Protein AF-A0A7Y7CF13-F1 (afdb_monomer)

Structure (mmCIF, N/CA/C/O backbone):
data_AF-A0A7Y7CF13-F1
#
_entry.id   AF-A0A7Y7CF13-F1
#
loop_
_atom_site.group_PDB
_atom_site.id
_atom_site.type_symbol
_atom_site.label_atom_id
_atom_site.label_alt_id
_atom_site.label_comp_id
_atom_site.label_asym_id
_atom_site.label_entity_id
_atom_site.label_seq_id
_atom_site.pdbx_PDB_ins_code
_atom_site.Cartn_x
_atom_site.Cartn_y
_atom_site.Cartn_z
_atom_site.occupancy
_atom_site.B_iso_or_equiv
_atom_site.auth_seq_id
_atom_site.auth_comp_id
_atom_site.auth_asym_id
_atom_site.auth_atom_id
_atom_site.pdbx_PDB_model_num
ATOM 1 N N . MET A 1 1 ? 5.257 67.331 -25.092 1.00 40.44 1 MET A N 1
ATOM 2 C CA . MET A 1 1 ? 3.828 67.400 -25.469 1.00 40.44 1 MET A CA 1
ATOM 3 C C . MET A 1 1 ? 3.514 66.166 -26.305 1.00 40.44 1 MET A C 1
ATOM 5 O O . MET A 1 1 ? 4.022 66.103 -27.412 1.00 40.44 1 MET A O 1
ATOM 9 N N . GLY A 1 2 ? 2.750 65.220 -25.733 1.00 44.75 2 GLY A N 1
ATOM 10 C CA . GLY A 1 2 ? 2.116 64.051 -26.388 1.00 44.75 2 GLY A CA 1
ATOM 11 C C . GLY A 1 2 ? 3.051 62.867 -26.682 1.00 44.75 2 GLY A C 1
ATOM 12 O O . GLY A 1 2 ? 3.775 62.951 -27.660 1.00 44.75 2 GLY A O 1
ATOM 13 N N . LEU A 1 3 ? 3.269 61.872 -25.806 1.00 41.19 3 LEU A N 1
ATOM 14 C CA . LEU A 1 3 ? 2.410 60.775 -25.283 1.00 41.19 3 LEU A CA 1
ATOM 15 C C . LEU A 1 3 ? 2.160 59.606 -26.269 1.00 41.19 3 LEU A C 1
ATOM 17 O O . LEU A 1 3 ? 1.375 59.760 -27.198 1.00 41.19 3 LEU A O 1
ATOM 21 N N . LEU A 1 4 ? 2.790 58.468 -25.909 1.00 40.84 4 LEU A N 1
ATOM 22 C CA . LEU A 1 4 ? 2.353 57.048 -25.914 1.00 40.84 4 LEU A CA 1
ATOM 23 C C . LEU A 1 4 ? 2.058 56.410 -27.283 1.00 40.84 4 LEU A C 1
ATOM 25 O O . LEU A 1 4 ? 1.078 56.755 -27.931 1.00 40.84 4 LEU A O 1
ATOM 29 N N . GLU A 1 5 ? 2.934 55.584 -27.866 1.00 51.41 5 GLU A N 1
ATOM 30 C CA . GLU A 1 5 ? 3.396 54.220 -27.495 1.00 51.41 5 GLU A CA 1
ATOM 31 C C . GLU A 1 5 ? 2.265 53.168 -27.392 1.00 51.41 5 GLU A C 1
ATOM 33 O O . GLU A 1 5 ? 1.329 53.361 -26.614 1.00 51.41 5 GLU A O 1
ATOM 38 N N . PRO A 1 6 ? 2.310 52.091 -28.212 1.00 46.69 6 PRO A N 1
ATOM 39 C CA . PRO A 1 6 ? 1.237 51.110 -28.335 1.00 46.69 6 PRO A CA 1
ATOM 40 C C . PRO A 1 6 ? 1.210 50.079 -27.199 1.00 46.69 6 PRO A C 1
ATOM 42 O O . PRO A 1 6 ? 2.204 49.810 -26.536 1.00 46.69 6 PRO A O 1
ATOM 45 N N . MET A 1 7 ? 0.012 49.519 -27.029 1.00 47.03 7 MET A N 1
ATOM 46 C CA . MET A 1 7 ? -0.366 48.425 -26.140 1.00 47.03 7 MET A CA 1
ATOM 47 C C . MET A 1 7 ? 0.548 47.199 -26.259 1.00 47.03 7 MET A C 1
ATOM 49 O O . MET A 1 7 ? 0.510 46.520 -27.279 1.00 47.03 7 MET A O 1
ATOM 53 N N . ASP A 1 8 ? 1.195 46.843 -25.156 1.00 45.69 8 ASP A N 1
ATOM 54 C CA . ASP A 1 8 ? 1.415 45.453 -24.765 1.00 45.69 8 ASP A CA 1
ATOM 55 C C . ASP A 1 8 ? 0.826 45.310 -23.360 1.00 45.69 8 ASP A C 1
ATOM 57 O O . ASP A 1 8 ? 1.444 45.633 -22.347 1.00 45.69 8 ASP A O 1
ATOM 61 N N . ALA A 1 9 ? -0.454 44.941 -23.309 1.00 45.88 9 ALA A N 1
ATOM 6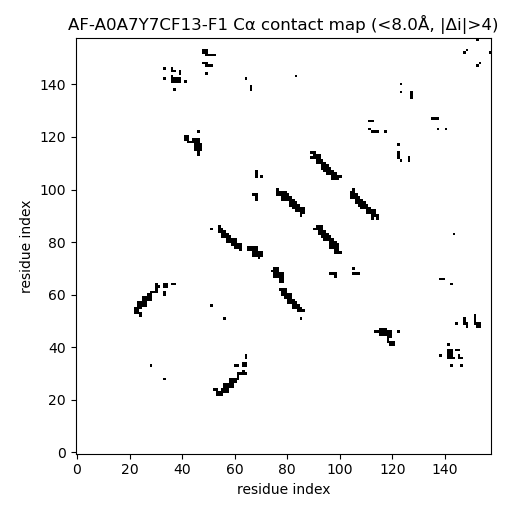2 C CA . ALA A 1 9 ? -1.032 44.417 -22.086 1.00 45.88 9 ALA A CA 1
ATOM 63 C C . ALA A 1 9 ? -0.481 42.999 -21.948 1.00 45.88 9 ALA A C 1
ATOM 65 O O . ALA A 1 9 ? -0.967 42.075 -22.599 1.00 45.88 9 ALA A O 1
ATOM 66 N N . GLU A 1 10 ? 0.574 42.853 -21.152 1.00 43.75 10 GLU A N 1
ATOM 67 C CA . GLU A 1 10 ? 0.983 41.562 -20.621 1.00 43.75 10 GLU A CA 1
ATOM 68 C C . GLU A 1 10 ? -0.196 41.042 -19.786 1.00 43.75 10 GLU A C 1
ATOM 70 O O . GLU A 1 10 ? -0.398 41.430 -18.636 1.00 43.75 10 GLU A O 1
ATOM 75 N N . GLU A 1 11 ? -1.052 40.224 -20.405 1.00 42.59 11 GLU A N 1
ATOM 76 C CA . GLU A 1 11 ? -1.913 39.301 -19.676 1.00 42.59 11 GLU A CA 1
ATOM 77 C C . GLU A 1 11 ? -0.976 38.359 -18.923 1.00 42.59 11 GLU A C 1
ATOM 79 O O . GLU A 1 11 ? -0.505 37.347 -19.441 1.00 42.59 11 GLU A O 1
ATOM 84 N N . GLU A 1 12 ? -0.649 38.764 -17.701 1.00 37.56 12 GLU A N 1
ATOM 85 C CA . GLU A 1 12 ? -0.044 37.931 -16.682 1.00 37.56 12 GLU A CA 1
ATOM 86 C C . GLU A 1 12 ? -1.047 36.800 -16.422 1.00 37.56 12 GLU A C 1
ATOM 88 O O . GLU A 1 12 ? -2.018 36.938 -15.675 1.00 37.56 12 GLU A O 1
ATOM 93 N N . TYR A 1 13 ? -0.885 35.698 -17.160 1.00 45.91 13 TYR A N 1
ATOM 94 C CA . TYR A 1 13 ? -1.558 34.444 -16.865 1.00 45.91 13 TYR A CA 1
ATOM 95 C C . TYR A 1 13 ? -1.242 34.142 -15.403 1.00 45.91 13 TYR A C 1
ATOM 97 O O . TYR A 1 13 ? -0.055 34.029 -15.0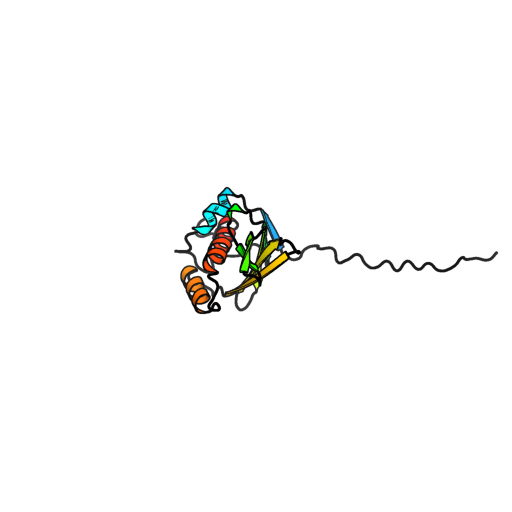84 1.00 45.91 13 TYR A O 1
ATOM 105 N N . PRO A 1 14 ? -2.241 34.046 -14.505 1.00 45.00 14 PRO A N 1
ATOM 106 C CA . PRO A 1 14 ? -1.946 33.687 -13.135 1.00 45.00 14 PRO A CA 1
ATOM 107 C C . PRO A 1 14 ? -1.208 32.354 -13.175 1.00 45.00 14 PRO A C 1
ATOM 109 O O . PRO A 1 14 ? -1.694 31.396 -13.789 1.00 45.00 14 PRO A O 1
ATOM 112 N N . ASP A 1 15 ? -0.014 32.368 -12.578 1.00 45.00 15 ASP A N 1
ATOM 113 C CA . ASP A 1 15 ? 0.822 31.215 -12.283 1.00 45.00 15 ASP A CA 1
ATOM 114 C C . ASP A 1 15 ? -0.067 29.991 -12.070 1.00 45.00 15 ASP A C 1
ATOM 116 O O . ASP A 1 15 ? -1.028 30.030 -11.287 1.00 45.00 15 ASP A O 1
ATOM 120 N N . ALA A 1 16 ? 0.227 28.923 -12.819 1.00 47.97 16 ALA A N 1
ATOM 121 C CA . ALA A 1 16 ? -0.389 27.619 -12.627 1.00 47.97 16 ALA A CA 1
ATOM 122 C C . ALA A 1 16 ? -0.513 27.363 -11.120 1.00 47.97 16 ALA A C 1
ATOM 124 O O . ALA A 1 16 ? 0.459 27.637 -10.414 1.00 47.97 16 ALA A O 1
ATOM 125 N N . PRO A 1 17 ? -1.677 26.898 -10.620 1.00 41.69 17 PRO A N 1
ATOM 126 C CA . PRO A 1 17 ? -1.921 26.814 -9.190 1.00 41.69 17 PRO A CA 1
ATOM 127 C C . PRO A 1 17 ? -0.729 26.136 -8.532 1.00 41.69 17 PRO A C 1
ATOM 129 O O . PRO A 1 17 ? -0.439 24.964 -8.788 1.00 41.69 17 PRO A O 1
ATOM 132 N N . THR A 1 18 ? -0.013 26.926 -7.737 1.00 38.41 18 THR A N 1
ATOM 133 C CA . THR A 1 18 ? 1.058 26.472 -6.875 1.00 38.41 18 THR A CA 1
ATOM 134 C C . THR A 1 18 ? 0.520 25.264 -6.123 1.00 38.41 18 THR A C 1
ATOM 136 O O . THR A 1 18 ? -0.522 25.332 -5.470 1.00 38.41 18 THR A O 1
ATOM 139 N N . THR A 1 19 ? 1.186 24.117 -6.263 1.00 46.31 19 THR A N 1
ATOM 140 C CA . THR A 1 19 ? 0.926 22.913 -5.469 1.00 46.31 19 THR A CA 1
ATOM 141 C C . THR A 1 19 ? 1.312 23.190 -4.017 1.00 46.31 19 THR A C 1
ATOM 143 O O . THR A 1 19 ? 2.310 22.682 -3.517 1.00 46.31 19 THR A O 1
ATOM 146 N N . GLU A 1 20 ? 0.551 24.039 -3.338 1.00 42.81 20 GLU A N 1
ATOM 147 C CA . GLU A 1 20 ? 0.671 24.291 -1.915 1.00 42.81 20 GLU A CA 1
ATOM 148 C C . GLU A 1 20 ? -0.531 23.663 -1.194 1.00 42.81 20 GLU A C 1
ATOM 150 O O . GLU A 1 20 ? -1.681 24.066 -1.346 1.00 42.81 20 GLU A O 1
ATOM 155 N N . ALA A 1 21 ? -0.209 22.654 -0.377 1.00 45.91 21 ALA A N 1
ATOM 156 C CA . ALA A 1 21 ? -0.968 22.181 0.782 1.00 45.91 21 ALA A CA 1
ATOM 157 C C . ALA A 1 21 ? -2.265 21.367 0.563 1.00 45.91 21 ALA A C 1
ATOM 159 O O . ALA A 1 21 ? -3.268 21.582 1.240 1.00 45.91 21 ALA A O 1
ATOM 160 N N . THR A 1 22 ? -2.245 20.318 -0.260 1.00 49.38 22 THR A N 1
ATOM 161 C CA . THR A 1 22 ? -3.358 19.349 -0.355 1.00 49.38 22 THR A CA 1
ATOM 162 C C . THR A 1 22 ? -3.217 18.162 0.604 1.00 49.38 22 THR A C 1
ATOM 164 O O . THR A 1 22 ? -3.268 17.024 0.167 1.00 49.38 22 THR A O 1
ATOM 167 N N . GLY A 1 23 ? -3.036 18.382 1.915 1.00 63.12 23 GLY A N 1
ATOM 168 C CA . GLY A 1 23 ? -3.212 17.331 2.943 1.00 63.12 23 GLY A CA 1
ATOM 169 C C . GLY A 1 23 ? -2.571 15.962 2.640 1.00 63.12 23 GLY A C 1
ATOM 170 O O . GLY A 1 23 ? -3.151 14.932 2.993 1.00 63.12 23 GLY A O 1
ATOM 171 N N . GLN A 1 24 ? -1.425 15.969 1.952 1.00 81.38 24 GLN A N 1
ATOM 172 C CA . GLN A 1 24 ? -0.709 14.800 1.461 1.00 81.38 24 GLN A CA 1
ATOM 173 C C . GLN A 1 24 ? 0.675 14.767 2.100 1.00 81.38 24 GLN A C 1
ATOM 175 O O . GLN A 1 24 ? 1.370 15.782 2.140 1.00 81.38 24 GLN A O 1
ATOM 180 N N . THR A 1 25 ? 1.094 13.601 2.580 1.00 87.94 25 THR A N 1
ATOM 181 C CA . THR A 1 25 ? 2.468 13.376 3.053 1.00 87.94 25 THR A CA 1
ATOM 182 C C . THR A 1 25 ? 3.176 12.421 2.101 1.00 87.94 25 THR A C 1
ATOM 184 O O . THR A 1 25 ? 2.552 11.489 1.607 1.00 87.94 25 THR A O 1
ATOM 187 N N . SER A 1 26 ? 4.457 12.658 1.812 1.00 92.56 26 SER A N 1
ATOM 188 C CA . SER A 1 26 ? 5.265 11.817 0.920 1.00 92.56 26 SER A CA 1
ATOM 189 C C . SER A 1 26 ? 6.399 11.152 1.695 1.00 92.56 26 SER A C 1
ATOM 191 O O . SER A 1 26 ? 7.099 11.829 2.448 1.00 92.56 26 SER A O 1
ATOM 193 N N . HIS A 1 27 ? 6.596 9.847 1.504 1.00 93.88 27 HIS A N 1
ATOM 194 C CA . HIS A 1 27 ? 7.668 9.078 2.136 1.00 93.88 27 HIS A CA 1
ATOM 195 C C . HIS A 1 27 ? 8.381 8.183 1.123 1.00 93.88 27 HIS A C 1
ATOM 197 O O . HIS A 1 27 ? 7.749 7.486 0.336 1.00 93.88 27 HIS A O 1
ATOM 203 N N . THR A 1 28 ? 9.710 8.141 1.185 1.00 94.56 28 THR A N 1
ATOM 204 C CA . THR A 1 28 ? 10.497 7.132 0.467 1.00 94.56 28 THR A CA 1
ATOM 205 C C . THR A 1 28 ? 10.658 5.898 1.338 1.00 94.56 28 THR A C 1
ATOM 207 O O . THR A 1 28 ? 11.200 5.983 2.442 1.00 94.56 28 THR A O 1
ATOM 210 N N . VAL A 1 29 ? 10.200 4.745 0.850 1.00 94.25 29 VAL A N 1
ATOM 211 C CA . VAL A 1 29 ? 10.327 3.484 1.586 1.00 94.25 29 VAL A CA 1
ATOM 212 C C . VAL A 1 29 ? 11.732 2.923 1.379 1.00 94.25 29 VAL A C 1
ATOM 214 O O . VAL A 1 29 ? 12.183 2.737 0.251 1.00 94.25 29 VAL A O 1
ATOM 217 N N . ALA A 1 30 ? 12.445 2.650 2.473 1.00 93.62 30 ALA A N 1
ATOM 218 C CA . ALA A 1 30 ? 13.769 2.039 2.399 1.00 93.62 30 ALA A CA 1
ATOM 219 C C . ALA A 1 30 ? 13.677 0.615 1.802 1.00 93.62 30 ALA A C 1
ATOM 221 O O . ALA A 1 30 ? 12.774 -0.127 2.193 1.00 93.62 30 ALA A O 1
ATOM 222 N N . PRO A 1 31 ? 14.618 0.177 0.940 1.00 92.19 31 PRO A N 1
ATOM 223 C CA . PRO A 1 31 ? 14.564 -1.144 0.298 1.00 92.19 31 PRO A CA 1
ATOM 224 C C . PRO A 1 31 ? 14.410 -2.317 1.275 1.00 92.19 31 PRO A C 1
ATOM 226 O O . PRO A 1 31 ? 13.587 -3.204 1.063 1.00 92.19 31 PRO A O 1
ATOM 229 N N . ALA A 1 32 ? 15.146 -2.283 2.393 1.00 90.19 32 ALA A N 1
ATOM 230 C CA . ALA A 1 32 ? 15.076 -3.320 3.423 1.00 90.19 32 ALA A CA 1
ATOM 231 C C . ALA A 1 32 ? 13.685 -3.416 4.074 1.00 90.19 32 ALA A C 1
ATOM 233 O O . ALA A 1 32 ? 13.214 -4.518 4.342 1.00 90.19 32 ALA A O 1
ATOM 234 N N . LEU A 1 33 ? 13.019 -2.274 4.286 1.00 92.69 33 LEU A N 1
ATOM 235 C CA . LEU A 1 33 ? 11.644 -2.241 4.780 1.00 92.69 33 LEU A CA 1
ATOM 236 C C . LEU A 1 33 ? 10.685 -2.740 3.696 1.00 92.69 33 LEU A C 1
ATOM 238 O O . LEU A 1 33 ? 9.885 -3.628 3.949 1.00 92.69 33 LEU A O 1
ATOM 242 N N . ALA A 1 34 ? 10.802 -2.232 2.467 1.00 93.06 34 ALA A N 1
ATOM 243 C CA . ALA A 1 34 ? 9.921 -2.599 1.361 1.00 93.06 34 ALA A CA 1
ATOM 244 C C . ALA A 1 34 ? 9.865 -4.112 1.097 1.00 93.06 34 ALA A C 1
ATOM 246 O O . ALA A 1 34 ? 8.797 -4.626 0.761 1.00 93.06 34 ALA A O 1
ATOM 247 N N . ALA A 1 35 ? 10.986 -4.817 1.277 1.00 90.19 35 ALA A N 1
ATOM 248 C CA . ALA A 1 35 ? 11.043 -6.269 1.166 1.00 90.19 35 ALA A CA 1
ATOM 249 C C . ALA A 1 35 ? 10.237 -6.973 2.273 1.00 90.19 35 ALA A C 1
ATOM 251 O O . ALA A 1 35 ? 9.504 -7.914 1.977 1.00 90.19 35 ALA A O 1
ATOM 252 N N . SER A 1 36 ? 10.318 -6.506 3.527 1.00 91.94 36 SER A N 1
ATOM 253 C CA . SER A 1 36 ? 9.616 -7.140 4.653 1.00 91.94 36 SER A CA 1
ATOM 254 C C . SER A 1 36 ? 8.110 -6.876 4.659 1.00 91.94 36 SER A C 1
ATOM 256 O O . SER A 1 36 ? 7.353 -7.675 5.203 1.00 91.94 36 SER A O 1
ATOM 258 N N . LEU A 1 37 ? 7.648 -5.784 4.039 1.00 93.56 37 LEU A N 1
ATOM 259 C CA . LEU A 1 37 ? 6.228 -5.413 4.039 1.00 93.56 37 LEU A CA 1
ATOM 260 C C . LEU A 1 37 ? 5.317 -6.416 3.315 1.00 93.56 37 LEU A C 1
ATOM 262 O O . LEU A 1 37 ? 4.121 -6.470 3.610 1.00 93.56 37 LEU A O 1
ATOM 266 N N . ARG A 1 38 ? 5.847 -7.224 2.390 1.00 87.00 38 ARG A N 1
ATOM 267 C CA . ARG A 1 38 ? 5.053 -8.242 1.673 1.00 87.00 38 ARG A CA 1
ATOM 268 C C . ARG A 1 38 ? 4.512 -9.329 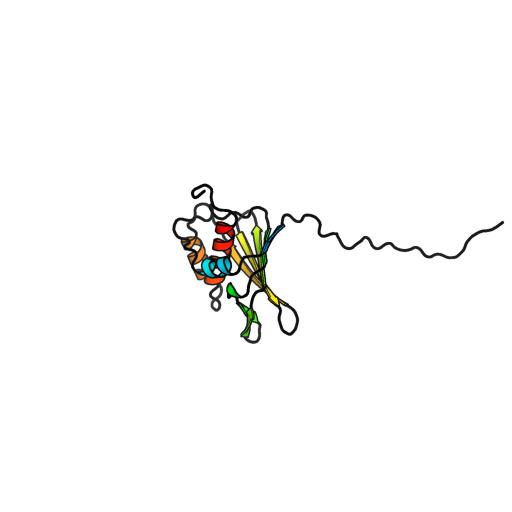2.595 1.00 87.00 38 ARG A C 1
ATOM 270 O O . ARG A 1 38 ? 3.430 -9.853 2.345 1.00 87.00 38 ARG A O 1
ATOM 277 N N . ASP A 1 39 ? 5.256 -9.614 3.656 1.00 87.62 39 ASP A N 1
ATOM 278 C CA . ASP A 1 39 ? 4.962 -10.661 4.628 1.00 87.62 39 ASP A CA 1
ATOM 279 C C . ASP A 1 39 ? 4.360 -10.083 5.915 1.00 87.62 39 ASP A C 1
ATOM 281 O O . ASP A 1 39 ? 4.358 -10.741 6.954 1.00 87.62 39 ASP A O 1
ATOM 285 N N . THR A 1 40 ? 3.849 -8.844 5.863 1.00 90.31 40 THR A N 1
ATOM 286 C CA . THR A 1 40 ? 3.215 -8.204 7.020 1.00 90.31 40 THR A CA 1
ATOM 287 C C . THR A 1 40 ? 2.076 -9.076 7.536 1.00 90.31 40 THR A C 1
ATOM 289 O O . THR A 1 40 ? 1.072 -9.297 6.851 1.00 90.31 40 THR A O 1
ATOM 292 N N . GLU A 1 41 ? 2.208 -9.533 8.778 1.00 89.62 41 GLU A N 1
ATOM 293 C CA . GLU A 1 41 ? 1.148 -10.246 9.469 1.00 89.62 41 GLU A CA 1
ATOM 294 C C . GLU A 1 41 ? 0.043 -9.263 9.863 1.00 89.62 41 GLU A C 1
ATOM 296 O O . GLU A 1 41 ? 0.236 -8.368 10.680 1.00 89.62 41 GLU A O 1
ATOM 301 N N . LEU A 1 42 ? -1.135 -9.426 9.261 1.00 88.38 42 LEU A N 1
ATOM 302 C CA . LEU A 1 42 ? -2.300 -8.580 9.543 1.00 88.38 42 LEU A CA 1
ATOM 303 C C . LEU A 1 42 ? -3.159 -9.122 10.696 1.00 88.38 42 LEU A C 1
ATOM 305 O O . LEU A 1 42 ? -4.143 -8.489 11.085 1.00 88.38 42 LEU A O 1
ATOM 309 N N . HIS A 1 43 ? -2.829 -10.303 11.224 1.00 88.75 43 HIS A N 1
ATOM 310 C CA . HIS A 1 43 ? -3.589 -10.919 12.304 1.00 88.75 43 HIS A CA 1
ATOM 311 C C . HIS A 1 43 ? -3.471 -10.093 13.591 1.00 88.75 43 HIS A C 1
ATOM 313 O O . HIS A 1 43 ? -2.398 -9.620 13.948 1.00 88.75 43 HIS A O 1
ATOM 319 N N . GLY A 1 44 ? -4.593 -9.914 14.288 1.00 88.50 44 GLY A N 1
ATOM 320 C CA . GLY A 1 44 ? -4.657 -9.095 15.502 1.00 88.50 44 GLY A CA 1
ATOM 321 C C . GLY A 1 44 ? -4.854 -7.596 15.256 1.00 88.50 44 GLY A C 1
ATOM 322 O O . GLY A 1 44 ? -5.198 -6.894 16.203 1.00 88.50 44 GLY A O 1
ATOM 323 N N . TYR A 1 45 ? -4.733 -7.119 14.013 1.00 92.75 45 TYR A N 1
ATOM 324 C CA . TYR A 1 45 ? -5.077 -5.747 13.643 1.00 92.75 45 TYR A CA 1
ATOM 325 C C . TYR A 1 45 ? -6.523 -5.629 13.157 1.00 92.75 45 TYR A C 1
ATOM 327 O O . TYR A 1 45 ? -7.088 -6.506 12.492 1.00 92.75 45 TYR A O 1
ATOM 335 N N . THR A 1 46 ? -7.112 -4.477 13.433 1.00 94.69 46 THR A N 1
ATOM 336 C CA . THR A 1 46 ? -8.422 -4.055 12.953 1.00 94.69 46 THR A CA 1
ATOM 337 C C . THR A 1 46 ? -8.284 -2.935 11.929 1.00 94.69 46 THR A C 1
ATOM 339 O O . THR A 1 46 ? -7.274 -2.237 11.851 1.00 94.69 46 THR A O 1
ATOM 342 N N . CYS A 1 47 ? -9.338 -2.699 11.150 1.00 93.31 47 CYS A N 1
ATOM 343 C CA . CYS A 1 47 ? -9.432 -1.523 10.296 1.00 93.31 47 CYS A CA 1
ATOM 344 C C . CYS A 1 47 ? -9.269 -0.215 11.087 1.00 93.31 47 CYS A C 1
ATOM 346 O O . CYS A 1 47 ? -8.959 0.808 10.480 1.00 93.31 47 CYS A O 1
ATOM 348 N N . ASP A 1 48 ? -9.475 -0.211 12.409 1.00 91.69 48 ASP A N 1
ATOM 349 C CA . ASP A 1 48 ? -9.274 0.970 13.248 1.00 91.69 48 ASP A CA 1
ATOM 350 C C . ASP A 1 48 ? -7.799 1.281 13.535 1.00 91.69 48 ASP A C 1
ATOM 352 O O . ASP A 1 48 ? -7.457 2.449 13.710 1.00 91.69 48 ASP A O 1
ATOM 356 N N . ASP A 1 49 ? -6.932 0.270 13.474 1.00 91.38 49 ASP A N 1
ATOM 357 C CA . ASP A 1 49 ? -5.498 0.390 13.760 1.00 91.38 49 ASP A CA 1
ATOM 358 C C . ASP A 1 49 ? -4.705 1.003 12.605 1.00 91.38 49 ASP A C 1
ATOM 360 O O . ASP A 1 49 ? -3.662 1.617 12.809 1.00 91.38 49 ASP A O 1
ATOM 364 N N . VAL A 1 50 ? -5.213 0.882 11.379 1.00 90.69 50 VAL A N 1
ATOM 365 C CA . VAL A 1 50 ? -4.625 1.528 10.206 1.00 90.69 50 VAL A CA 1
ATOM 366 C C . VAL A 1 50 ? -5.247 2.901 10.032 1.00 90.69 50 VAL A C 1
ATOM 368 O O . VAL A 1 50 ? -6.441 3.008 9.764 1.00 90.69 50 VAL A O 1
ATOM 371 N N . ARG A 1 51 ? -4.473 3.972 10.197 1.00 86.19 51 ARG A N 1
ATOM 372 C CA . ARG A 1 51 ? -4.913 5.360 9.993 1.00 86.19 51 ARG A CA 1
ATOM 373 C C . ARG A 1 51 ? -3.848 6.102 9.212 1.00 86.19 51 ARG A C 1
ATOM 375 O O . ARG A 1 51 ? -2.673 5.991 9.530 1.00 86.19 51 ARG A O 1
ATOM 382 N N . LEU A 1 52 ? -4.259 6.861 8.204 1.00 88.06 52 LEU A N 1
ATOM 383 C CA . LEU A 1 52 ? -3.325 7.754 7.535 1.00 88.06 52 LEU A CA 1
ATOM 384 C C . LEU A 1 52 ? -3.062 8.979 8.430 1.00 88.06 52 LEU A C 1
ATOM 386 O O . LEU A 1 52 ? -3.986 9.445 9.103 1.00 88.06 52 LEU A O 1
ATOM 390 N N . PRO A 1 53 ? -1.830 9.522 8.445 1.00 78.00 53 PRO A N 1
ATOM 391 C CA . PRO A 1 53 ? -1.508 10.718 9.231 1.00 78.00 53 PRO A CA 1
ATOM 392 C C . PRO A 1 53 ? -2.273 11.959 8.741 1.00 78.00 53 PRO A C 1
ATOM 394 O O . PRO A 1 53 ? -2.566 12.870 9.513 1.00 78.00 53 PRO A O 1
ATOM 397 N N . VAL A 1 54 ? -2.614 11.975 7.453 1.00 85.62 54 VAL A N 1
ATOM 398 C CA . VAL A 1 54 ? -3.433 12.973 6.754 1.00 85.62 54 VAL A CA 1
ATOM 399 C C . VAL A 1 54 ? -4.328 12.250 5.735 1.00 85.62 54 VAL A C 1
ATOM 401 O O . VAL A 1 54 ? -4.315 11.026 5.671 1.00 85.62 54 VAL A O 1
ATOM 404 N N . ARG A 1 55 ? -5.112 12.959 4.913 1.00 86.44 55 ARG A N 1
ATOM 405 C CA . ARG A 1 55 ? -6.056 12.313 3.975 1.00 86.44 55 ARG A CA 1
ATOM 406 C C . ARG A 1 55 ? -5.386 11.509 2.858 1.00 86.44 55 ARG A C 1
ATOM 408 O O . ARG A 1 55 ? -6.010 10.585 2.341 1.00 86.44 55 ARG A O 1
ATOM 415 N N . ALA A 1 56 ? -4.158 11.857 2.481 1.00 92.00 56 ALA A N 1
ATOM 416 C CA . ALA A 1 56 ? -3.420 11.165 1.434 1.00 92.00 56 ALA A CA 1
ATOM 417 C C . ALA A 1 56 ? -1.971 10.868 1.846 1.00 92.00 56 ALA A C 1
ATOM 419 O O . ALA A 1 56 ? -1.264 11.720 2.379 1.00 92.00 56 ALA A O 1
ATOM 420 N N . LEU A 1 57 ? -1.505 9.662 1.558 1.00 94.31 57 LEU A N 1
ATOM 421 C CA . LEU A 1 57 ? -0.135 9.229 1.789 1.00 94.31 57 LEU A CA 1
ATOM 422 C C . LEU A 1 57 ? 0.464 8.770 0.466 1.00 94.31 57 LEU A C 1
ATOM 424 O O . LEU A 1 57 ? -0.010 7.815 -0.139 1.00 94.31 57 LEU A O 1
ATOM 428 N N . HIS A 1 58 ? 1.514 9.448 0.032 1.00 95.50 58 HIS A N 1
ATOM 429 C CA . HIS A 1 58 ? 2.319 9.057 -1.109 1.00 95.50 58 HIS A CA 1
ATOM 430 C C . HIS A 1 58 ? 3.559 8.296 -0.644 1.00 95.50 58 HIS A C 1
ATOM 432 O O . HIS A 1 58 ? 4.268 8.733 0.264 1.00 95.50 58 HIS A O 1
ATOM 438 N N . LEU A 1 59 ? 3.825 7.166 -1.284 1.00 95.94 59 LEU A N 1
ATOM 439 C CA . LEU A 1 59 ? 4.973 6.316 -1.034 1.00 95.94 59 LEU A CA 1
ATOM 440 C C . LEU A 1 59 ? 5.775 6.179 -2.325 1.00 95.94 59 LEU A C 1
ATOM 442 O O . LEU A 1 59 ? 5.256 5.677 -3.319 1.00 95.94 59 LEU A O 1
ATOM 446 N N . VAL A 1 60 ? 7.049 6.567 -2.286 1.00 96.06 60 VAL A N 1
ATOM 447 C CA . VAL A 1 60 ? 8.005 6.196 -3.334 1.00 96.06 60 VAL A CA 1
ATOM 448 C C . VAL A 1 60 ? 8.409 4.748 -3.082 1.00 96.06 60 VAL A C 1
ATOM 450 O O . VAL A 1 60 ? 8.970 4.419 -2.028 1.00 96.06 60 VAL A O 1
ATOM 453 N N . VAL A 1 61 ? 8.077 3.891 -4.042 1.00 94.69 61 VAL A N 1
ATOM 454 C CA . VAL A 1 61 ? 8.186 2.437 -3.976 1.00 94.69 61 VAL A CA 1
ATOM 455 C C . VAL A 1 61 ? 9.520 2.007 -4.597 1.00 94.69 61 VAL A C 1
ATOM 457 O O . VAL A 1 61 ? 9.734 2.212 -5.792 1.00 94.69 61 VAL A O 1
ATOM 460 N N . PRO A 1 62 ? 10.447 1.411 -3.826 1.00 93.62 62 PRO A N 1
ATOM 461 C CA . PRO A 1 62 ? 11.660 0.843 -4.401 1.00 93.62 62 PRO A CA 1
ATOM 462 C C . PRO A 1 62 ? 11.334 -0.448 -5.174 1.00 93.62 62 PRO A C 1
ATOM 464 O O . PRO A 1 62 ? 10.375 -1.143 -4.830 1.00 93.62 62 PRO A O 1
ATOM 467 N N . PRO A 1 63 ? 12.159 -0.844 -6.159 1.00 89.56 63 PRO A N 1
ATOM 468 C CA . PRO A 1 63 ? 11.935 -2.063 -6.946 1.00 89.56 63 PRO A CA 1
ATOM 469 C C . PRO A 1 63 ? 11.870 -3.333 -6.081 1.00 89.56 63 PRO A C 1
ATOM 471 O O . PRO A 1 63 ? 11.139 -4.269 -6.401 1.00 89.56 63 PRO A O 1
ATOM 474 N N . ASP A 1 64 ? 12.558 -3.347 -4.936 1.00 90.56 64 ASP A N 1
ATOM 475 C CA . ASP A 1 64 ? 12.521 -4.416 -3.930 1.00 90.56 64 ASP A CA 1
ATOM 476 C C . ASP A 1 64 ? 11.123 -4.656 -3.335 1.00 90.56 64 ASP A C 1
ATOM 478 O O . ASP A 1 64 ? 10.861 -5.718 -2.769 1.00 90.56 64 ASP A O 1
ATOM 482 N N . ALA A 1 65 ? 10.186 -3.719 -3.498 1.00 90.06 65 ALA A N 1
ATOM 483 C CA . ALA A 1 65 ? 8.784 -3.925 -3.154 1.00 90.06 65 ALA A CA 1
ATOM 484 C C . ALA A 1 65 ? 8.097 -4.950 -4.069 1.00 90.06 65 ALA A C 1
ATOM 486 O O . ALA A 1 65 ? 7.131 -5.572 -3.635 1.00 90.06 65 ALA A O 1
ATOM 487 N N . GLY A 1 66 ? 8.599 -5.158 -5.299 1.00 88.81 66 GLY A N 1
ATOM 488 C CA . GLY A 1 66 ? 8.081 -6.119 -6.289 1.00 88.81 66 GLY A CA 1
ATOM 489 C C . GLY A 1 66 ? 6.592 -5.980 -6.560 1.00 88.81 66 GLY A C 1
ATOM 490 O O . GLY A 1 66 ? 5.904 -6.974 -6.783 1.00 88.81 66 GLY A O 1
ATOM 491 N N . LEU A 1 67 ? 6.104 -4.745 -6.486 1.00 90.81 67 LEU A N 1
ATOM 492 C CA . LEU A 1 67 ? 4.772 -4.379 -6.920 1.00 90.81 67 LEU A CA 1
ATOM 493 C C . LEU A 1 67 ? 4.822 -4.181 -8.435 1.00 90.81 67 LEU A C 1
ATOM 495 O O . LEU A 1 67 ? 5.661 -3.439 -8.945 1.00 90.81 67 LEU A O 1
ATOM 499 N N . GLU A 1 68 ? 3.942 -4.871 -9.148 1.00 90.19 68 GLU A N 1
ATOM 500 C CA . GLU A 1 68 ? 3.898 -4.874 -10.608 1.00 90.19 68 GLU A CA 1
ATOM 501 C C . GLU A 1 68 ? 2.512 -4.456 -11.093 1.00 90.19 68 GLU A C 1
ATOM 503 O O . GLU A 1 68 ? 1.498 -4.831 -10.496 1.00 90.19 68 GLU A O 1
ATOM 508 N N . LEU A 1 69 ? 2.475 -3.728 -12.206 1.00 85.81 69 LEU A N 1
ATOM 509 C CA . LEU A 1 69 ? 1.251 -3.375 -12.914 1.00 85.81 69 LEU A CA 1
ATOM 510 C C . LEU A 1 69 ? 1.225 -4.050 -14.281 1.00 85.81 69 LEU A C 1
ATOM 512 O O . LEU A 1 69 ? 2.181 -3.875 -15.040 1.00 85.81 69 LEU A O 1
ATOM 516 N N . PRO A 1 70 ? 0.160 -4.791 -14.623 1.00 82.06 70 PRO A N 1
ATOM 517 C CA . PRO A 1 70 ? -0.050 -5.221 -15.995 1.00 82.06 70 PRO A CA 1
ATOM 518 C C . PRO A 1 70 ? -0.479 -4.025 -16.861 1.00 82.06 70 PRO A C 1
ATOM 520 O O . PRO A 1 70 ? -1.269 -3.188 -16.419 1.00 82.06 70 PRO A O 1
ATOM 523 N N . ASP A 1 71 ? 0.012 -3.949 -18.092 1.00 79.31 71 ASP A N 1
ATOM 524 C CA . ASP A 1 71 ? -0.590 -3.124 -19.143 1.00 79.31 71 ASP A CA 1
ATOM 525 C C . ASP A 1 71 ? -1.593 -3.922 -19.994 1.00 79.31 71 ASP A C 1
ATOM 527 O O . ASP A 1 71 ? -1.849 -5.105 -19.739 1.00 79.31 71 ASP A O 1
ATOM 531 N N . ASP A 1 72 ? -2.190 -3.255 -20.985 1.00 77.56 72 ASP A N 1
ATOM 532 C CA . ASP A 1 72 ? -3.196 -3.842 -21.878 1.00 77.56 72 ASP A CA 1
ATOM 533 C C . ASP A 1 72 ? -2.628 -4.973 -22.759 1.00 77.56 72 ASP A C 1
ATOM 535 O O . ASP A 1 72 ? -3.371 -5.870 -23.165 1.00 77.56 72 ASP A O 1
ATOM 539 N N . ASP A 1 73 ? -1.311 -4.982 -22.991 1.00 81.25 73 ASP A N 1
ATOM 540 C CA . ASP A 1 73 ? -0.586 -6.026 -23.724 1.00 81.25 73 ASP A CA 1
ATOM 541 C C . ASP A 1 73 ? -0.113 -7.177 -22.810 1.00 81.25 73 ASP A C 1
ATOM 543 O O . ASP A 1 73 ? 0.454 -8.173 -23.273 1.00 81.25 73 ASP A O 1
ATOM 547 N N . GLY A 1 74 ? -0.366 -7.080 -21.501 1.00 78.00 74 GLY A N 1
ATOM 548 C CA . GLY A 1 74 ? 0.026 -8.066 -20.496 1.00 78.00 74 GLY A CA 1
ATOM 549 C C . GLY A 1 74 ? 1.495 -7.989 -20.066 1.00 78.00 74 GLY A C 1
ATOM 550 O O . GLY A 1 74 ? 1.955 -8.867 -19.325 1.00 78.00 74 GLY A O 1
ATOM 551 N N . VAL A 1 75 ? 2.233 -6.958 -20.488 1.00 84.88 75 VAL A N 1
ATOM 552 C CA . VAL A 1 75 ? 3.571 -6.643 -19.977 1.00 84.88 75 VAL A CA 1
ATOM 553 C C . VAL A 1 75 ? 3.436 -6.115 -18.554 1.00 84.88 75 VAL A C 1
ATOM 555 O O . VAL A 1 75 ? 2.490 -5.411 -18.204 1.00 84.88 75 VAL A O 1
ATOM 558 N N . ARG A 1 76 ? 4.388 -6.489 -17.699 1.00 87.38 76 ARG A N 1
ATOM 559 C CA . ARG A 1 76 ? 4.409 -6.067 -16.301 1.00 87.38 76 ARG A CA 1
ATOM 560 C C . ARG A 1 76 ? 5.461 -5.002 -16.073 1.00 87.38 76 ARG A C 1
ATOM 562 O O . ARG A 1 76 ? 6.636 -5.218 -16.359 1.00 87.38 76 ARG A O 1
ATOM 569 N N . TRP A 1 77 ? 5.029 -3.891 -15.500 1.00 90.19 77 TRP A N 1
ATOM 570 C CA . TRP A 1 77 ? 5.872 -2.752 -15.172 1.00 90.19 77 TRP A CA 1
ATOM 571 C C . TRP A 1 77 ? 6.047 -2.648 -13.660 1.00 90.19 77 TRP A C 1
ATOM 573 O O . TRP A 1 77 ? 5.081 -2.782 -12.908 1.00 90.19 77 TRP A O 1
ATOM 583 N N . THR A 1 78 ? 7.279 -2.425 -13.204 1.00 92.62 78 THR A N 1
ATOM 584 C CA . THR A 1 78 ? 7.573 -2.250 -11.777 1.00 92.62 78 THR A CA 1
ATOM 585 C C . THR A 1 78 ? 7.038 -0.908 -11.295 1.00 92.62 78 THR A C 1
ATOM 587 O O . THR A 1 78 ? 7.393 0.134 -11.844 1.00 92.62 78 THR A O 1
ATOM 590 N N . ALA A 1 79 ? 6.203 -0.940 -10.258 1.00 93.81 79 ALA A N 1
ATOM 591 C CA . ALA A 1 79 ? 5.659 0.261 -9.647 1.00 93.81 79 ALA A CA 1
ATOM 592 C C . ALA A 1 79 ? 6.764 1.099 -8.997 1.00 93.81 79 ALA A C 1
ATOM 594 O O . ALA A 1 79 ? 7.622 0.562 -8.293 1.00 93.81 79 ALA A O 1
ATOM 595 N N . THR A 1 80 ? 6.705 2.410 -9.199 1.00 95.38 80 THR A N 1
ATOM 596 C CA . THR A 1 80 ? 7.614 3.383 -8.574 1.00 95.38 80 THR A CA 1
ATOM 597 C C . THR A 1 80 ? 6.915 4.245 -7.541 1.00 95.38 80 THR A C 1
ATOM 599 O O . THR A 1 80 ? 7.570 4.773 -6.645 1.00 95.38 80 THR A O 1
ATOM 602 N N . ASP A 1 81 ? 5.592 4.359 -7.626 1.00 95.56 81 ASP A N 1
ATOM 603 C CA . ASP A 1 81 ? 4.810 5.242 -6.775 1.00 95.56 81 ASP A CA 1
ATOM 604 C C . ASP A 1 81 ? 3.518 4.542 -6.339 1.00 95.56 81 ASP A C 1
ATOM 606 O O . ASP A 1 81 ? 2.864 3.832 -7.110 1.00 95.56 81 ASP A O 1
ATOM 610 N N . LEU A 1 82 ? 3.155 4.742 -5.074 1.00 96.19 82 LEU A N 1
ATOM 611 C CA . LEU A 1 82 ? 1.885 4.320 -4.502 1.00 96.19 82 LEU A CA 1
ATOM 612 C C . LEU A 1 82 ? 1.260 5.494 -3.755 1.00 96.19 82 LEU A C 1
ATOM 614 O O . LEU A 1 82 ? 1.790 5.963 -2.750 1.00 96.19 82 LEU A O 1
ATOM 618 N N . LEU A 1 83 ? 0.090 5.927 -4.205 1.00 95.69 83 LEU A N 1
ATOM 619 C CA . LEU A 1 83 ? -0.733 6.904 -3.512 1.00 95.69 83 LEU A CA 1
ATOM 620 C C . LEU A 1 83 ? -1.890 6.200 -2.799 1.00 95.69 83 LEU A C 1
ATOM 622 O O . LEU A 1 83 ? -2.694 5.515 -3.427 1.00 95.69 83 LEU A O 1
ATOM 626 N N . ILE A 1 84 ? -1.990 6.403 -1.489 1.00 95.69 84 ILE A N 1
ATOM 627 C CA . ILE A 1 84 ? -3.073 5.923 -0.632 1.00 95.69 84 ILE A CA 1
ATOM 628 C C . ILE A 1 84 ? -3.943 7.118 -0.264 1.00 95.69 84 ILE A C 1
ATOM 630 O O . ILE A 1 84 ? -3.471 8.047 0.385 1.00 95.69 84 ILE A O 1
ATOM 634 N N . VAL A 1 85 ? -5.213 7.094 -0.650 1.00 94.88 85 VAL A N 1
ATOM 635 C CA . VAL A 1 85 ? -6.183 8.139 -0.304 1.00 94.88 85 VAL A CA 1
ATOM 636 C C . VAL A 1 85 ? -7.264 7.545 0.580 1.00 94.88 85 VAL A C 1
ATOM 638 O O . VAL A 1 85 ? -7.844 6.510 0.246 1.00 94.88 85 VAL A O 1
ATOM 641 N N . GLU A 1 86 ? -7.545 8.211 1.695 1.00 92.88 86 GLU A N 1
ATOM 642 C CA . GLU A 1 86 ? -8.659 7.878 2.573 1.00 92.88 86 GLU A CA 1
ATOM 643 C C . GLU A 1 86 ? -9.866 8.779 2.282 1.00 92.88 86 GLU A C 1
ATOM 645 O O . GLU A 1 86 ? -9.814 10.002 2.427 1.00 92.88 86 GLU A O 1
ATOM 650 N N . GLU A 1 87 ? -10.977 8.150 1.905 1.00 91.06 87 GLU A N 1
ATOM 651 C CA . GLU A 1 87 ? -12.288 8.782 1.781 1.00 91.06 87 GLU A CA 1
ATOM 652 C C . GLU A 1 87 ? -13.120 8.503 3.045 1.00 91.06 87 GLU A C 1
ATOM 654 O O . GLU A 1 87 ? -13.063 7.410 3.621 1.00 91.06 87 GLU A O 1
ATOM 659 N N . SER A 1 88 ? -13.881 9.503 3.500 1.00 84.44 88 SER A N 1
ATOM 660 C CA . SER A 1 88 ? -14.739 9.413 4.690 1.00 84.44 88 SER A CA 1
ATOM 661 C C . SER A 1 88 ? -16.200 9.151 4.298 1.00 84.44 88 SER A C 1
ATOM 663 O O . SER A 1 88 ? -16.696 9.774 3.368 1.00 84.44 88 SER A O 1
ATOM 665 N N . ASP A 1 89 ? -16.876 8.276 5.053 1.00 82.88 89 ASP A N 1
ATOM 666 C CA . ASP A 1 89 ? -18.302 7.900 4.946 1.00 82.88 89 ASP A CA 1
ATOM 667 C C . ASP A 1 89 ? -18.806 7.337 3.589 1.00 82.88 89 ASP A C 1
ATOM 669 O O . ASP A 1 89 ? -19.357 8.073 2.770 1.00 82.88 89 ASP A O 1
ATOM 673 N N . PRO A 1 90 ? -18.757 5.999 3.376 1.00 85.44 90 PRO A N 1
ATOM 674 C CA . PRO A 1 90 ? -18.104 4.991 4.213 1.00 85.44 90 PRO A CA 1
ATOM 675 C C . PRO A 1 90 ? -16.582 5.121 4.140 1.00 85.44 90 PRO A C 1
ATOM 677 O O . PRO A 1 90 ? -16.035 5.576 3.140 1.00 85.44 90 PRO A O 1
ATOM 680 N N . ARG A 1 91 ? -15.880 4.676 5.188 1.00 91.44 91 ARG A N 1
ATOM 681 C CA . ARG A 1 91 ? -14.417 4.712 5.188 1.00 91.44 91 ARG A CA 1
ATOM 682 C C . ARG A 1 91 ? -13.847 3.760 4.140 1.00 91.44 91 ARG A C 1
ATOM 684 O O . ARG A 1 91 ? -14.019 2.539 4.228 1.00 91.44 91 ARG A O 1
ATOM 691 N N . VAL A 1 92 ? -13.160 4.332 3.162 1.00 92.81 92 VAL A N 1
ATOM 692 C CA . VAL A 1 92 ? -12.632 3.627 1.996 1.00 92.81 92 VAL A CA 1
ATOM 693 C C . VAL A 1 92 ? -11.203 4.077 1.751 1.00 92.81 92 VAL A C 1
ATOM 695 O O . VAL A 1 92 ? -10.894 5.263 1.830 1.00 92.81 92 VAL A O 1
ATOM 698 N N . TRP A 1 93 ? -10.337 3.122 1.430 1.00 94.75 93 TRP A N 1
ATOM 699 C CA . TRP A 1 93 ? -9.023 3.416 0.881 1.00 94.75 93 TRP A CA 1
ATOM 700 C C . TRP A 1 93 ? -9.008 3.200 -0.618 1.00 94.75 93 TRP A C 1
ATOM 702 O O . TRP A 1 93 ? -9.533 2.202 -1.126 1.00 94.75 93 TRP A O 1
ATOM 712 N N . ARG A 1 94 ? -8.351 4.126 -1.311 1.00 94.31 94 ARG A N 1
ATOM 713 C CA . ARG A 1 94 ? -8.018 4.024 -2.727 1.00 94.31 94 ARG A CA 1
ATOM 714 C C . ARG A 1 94 ? -6.515 4.001 -2.866 1.00 94.31 94 ARG A C 1
ATOM 716 O O . ARG A 1 94 ? -5.840 4.904 -2.384 1.00 94.31 94 ARG A O 1
ATOM 723 N N . LEU A 1 95 ? -6.019 2.960 -3.513 1.00 94.62 95 LEU A N 1
ATOM 724 C CA . LEU A 1 95 ? -4.621 2.829 -3.876 1.00 94.62 95 LEU A CA 1
ATOM 725 C C . LEU A 1 95 ? -4.504 3.157 -5.355 1.00 94.62 95 LEU A C 1
ATOM 727 O O . LEU A 1 95 ? -5.129 2.479 -6.166 1.00 94.62 95 LEU A O 1
ATOM 731 N N . CYS A 1 96 ? -3.733 4.183 -5.689 1.00 93.94 96 CYS A N 1
ATOM 732 C CA . CYS A 1 96 ? -3.288 4.453 -7.046 1.00 93.94 96 CYS A CA 1
ATOM 733 C C . CYS A 1 96 ? -1.827 4.031 -7.139 1.00 93.94 96 CYS A C 1
ATOM 735 O O . CYS A 1 96 ? -0.972 4.607 -6.469 1.00 93.94 96 CYS A O 1
ATOM 737 N N . LEU A 1 97 ? -1.568 2.986 -7.911 1.00 93.62 97 LEU A N 1
ATOM 738 C CA . LEU A 1 97 ? -0.235 2.453 -8.130 1.00 93.62 97 LEU A CA 1
ATOM 739 C C . LEU A 1 97 ? 0.221 2.906 -9.520 1.00 93.62 97 LEU A C 1
ATOM 741 O O . LEU A 1 97 ? -0.539 2.758 -10.477 1.00 93.62 97 LEU A O 1
ATOM 745 N N . GLU A 1 98 ? 1.422 3.467 -9.626 1.00 93.75 98 GLU A N 1
ATOM 746 C CA . GLU A 1 98 ? 1.970 3.976 -10.887 1.00 93.75 98 GLU A CA 1
ATOM 747 C C . GLU A 1 98 ? 3.301 3.308 -11.227 1.00 93.75 98 GLU A C 1
ATOM 749 O O . GLU A 1 98 ? 4.129 3.050 -10.348 1.00 93.75 98 GLU A O 1
ATOM 754 N N . ALA A 1 99 ? 3.520 3.066 -12.519 1.00 92.62 99 ALA A N 1
ATOM 755 C CA . ALA A 1 99 ? 4.804 2.642 -13.063 1.00 92.62 99 ALA A CA 1
ATOM 756 C C . ALA A 1 99 ? 5.171 3.446 -14.318 1.00 92.62 99 ALA A C 1
ATOM 758 O O . ALA A 1 99 ? 4.294 3.731 -15.145 1.00 92.62 99 ALA A O 1
ATOM 759 N N . PRO A 1 100 ? 6.463 3.763 -14.517 1.00 90.81 100 PRO A N 1
ATOM 760 C CA . PRO A 1 100 ? 6.957 4.223 -15.802 1.00 90.81 100 PRO A CA 1
ATOM 761 C C . PRO A 1 100 ? 6.882 3.080 -16.817 1.00 90.81 100 PRO A C 1
ATOM 763 O O . PRO A 1 100 ? 7.250 1.941 -16.526 1.00 90.81 100 PRO A O 1
ATOM 766 N N . THR A 1 101 ? 6.432 3.399 -18.024 1.00 86.19 101 THR A N 1
ATOM 767 C CA . THR A 1 101 ? 6.400 2.473 -19.160 1.00 86.19 101 THR A CA 1
ATOM 768 C C . THR A 1 101 ? 7.317 2.979 -20.267 1.00 86.19 101 THR A C 1
ATOM 770 O O . THR A 1 101 ? 7.795 4.115 -20.227 1.00 86.19 101 THR A O 1
ATOM 773 N N . GLY A 1 102 ? 7.559 2.153 -21.287 1.00 80.81 102 GLY A N 1
ATOM 774 C CA . GLY A 1 102 ? 8.310 2.582 -22.474 1.00 80.81 102 GLY A CA 1
ATOM 775 C C . GLY A 1 102 ? 7.674 3.762 -23.229 1.00 80.81 102 GLY A C 1
ATOM 776 O O . GLY A 1 102 ? 8.379 4.466 -23.946 1.00 80.81 102 GLY A O 1
ATOM 777 N N . GLU A 1 103 ? 6.372 4.001 -23.041 1.00 80.25 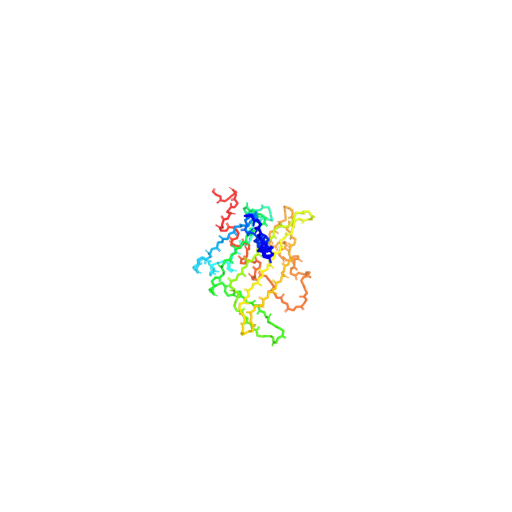103 GLU A N 1
ATOM 778 C CA . GLU A 1 103 ? 5.587 5.024 -23.749 1.00 80.25 103 GLU A CA 1
ATOM 779 C C . GLU A 1 103 ? 5.086 6.160 -22.836 1.00 80.25 103 GLU A C 1
ATOM 781 O O . GLU A 1 103 ? 4.453 7.104 -23.306 1.00 80.25 103 GLU A O 1
ATOM 786 N N . GLY A 1 104 ? 5.366 6.102 -21.529 1.00 85.62 104 GLY A N 1
ATOM 787 C CA . GLY A 1 104 ? 4.903 7.100 -20.567 1.00 85.62 104 GLY A CA 1
ATOM 788 C C . GLY A 1 104 ? 4.732 6.537 -19.159 1.00 85.62 104 GLY A C 1
ATOM 789 O O . GLY A 1 104 ? 5.707 6.162 -18.506 1.00 85.62 104 GLY A O 1
ATOM 790 N N . ARG A 1 105 ? 3.491 6.531 -18.662 1.00 86.00 105 ARG A N 1
ATOM 791 C CA . ARG A 1 105 ? 3.124 6.004 -17.341 1.00 86.00 105 ARG A CA 1
ATOM 792 C C . ARG A 1 105 ? 1.856 5.169 -17.429 1.00 86.00 105 ARG A C 1
ATOM 794 O O . ARG A 1 105 ? 0.933 5.523 -18.156 1.00 86.00 105 ARG A O 1
ATOM 801 N N . SER A 1 106 ? 1.809 4.102 -16.642 1.00 86.88 106 SER A N 1
ATOM 802 C CA . SER A 1 106 ? 0.606 3.310 -16.392 1.00 86.88 106 SER A CA 1
ATOM 803 C C . SER A 1 106 ? 0.189 3.491 -14.939 1.00 86.88 106 SER A C 1
ATOM 805 O O . SER A 1 106 ? 1.044 3.514 -14.052 1.00 86.88 106 SER A O 1
ATOM 807 N N . ALA A 1 107 ? -1.115 3.630 -14.703 1.00 89.06 107 ALA A N 1
ATOM 808 C CA . ALA A 1 107 ? -1.687 3.814 -13.378 1.00 89.06 107 ALA A CA 1
ATOM 809 C C . ALA A 1 107 ? -2.892 2.891 -13.190 1.00 89.06 107 ALA A C 1
ATOM 811 O O . ALA A 1 107 ? -3.794 2.860 -14.029 1.00 89.06 107 ALA A O 1
ATOM 812 N N . HIS A 1 108 ? -2.936 2.168 -12.072 1.00 88.50 108 HIS A N 1
ATOM 813 C CA . HIS A 1 108 ? -4.096 1.361 -11.686 1.00 88.50 108 HIS A CA 1
ATOM 814 C C . HIS A 1 108 ? -4.639 1.820 -10.346 1.00 88.50 108 HIS A C 1
ATOM 816 O O . HIS A 1 108 ? -3.889 2.029 -9.393 1.00 88.50 108 HIS A O 1
ATOM 822 N N . VAL A 1 109 ? -5.966 1.919 -10.266 1.00 90.31 109 VAL A N 1
ATOM 823 C CA . VAL A 1 109 ? -6.662 2.293 -9.037 1.00 90.31 109 VAL A CA 1
ATOM 824 C C . VAL A 1 109 ? -7.430 1.099 -8.496 1.00 90.31 109 VAL A C 1
ATOM 826 O O . VAL A 1 109 ? -8.344 0.591 -9.146 1.00 90.31 109 VAL A O 1
ATOM 829 N N . VAL A 1 110 ? -7.108 0.689 -7.271 1.00 90.44 110 VAL A N 1
ATOM 830 C CA . VAL A 1 110 ? -7.873 -0.316 -6.525 1.00 90.44 110 VAL A CA 1
ATOM 831 C C . VAL A 1 110 ? -8.483 0.293 -5.275 1.00 90.44 110 VAL A C 1
ATOM 833 O O . VAL A 1 110 ? -7.998 1.280 -4.726 1.00 90.44 110 VAL A O 1
ATOM 836 N N . THR A 1 111 ? -9.612 -0.256 -4.841 1.00 92.38 111 THR A N 1
ATOM 837 C CA . THR A 1 111 ? -10.413 0.336 -3.767 1.00 92.38 111 THR A CA 1
ATOM 838 C C . THR A 1 111 ? -10.912 -0.730 -2.807 1.00 92.38 111 THR A C 1
ATOM 840 O O . THR A 1 111 ? -11.467 -1.744 -3.233 1.00 92.38 111 THR A O 1
ATOM 843 N N . MET A 1 112 ? -10.751 -0.488 -1.508 1.00 92.62 112 MET A N 1
ATOM 844 C CA . MET A 1 112 ? -11.208 -1.381 -0.447 1.00 92.62 112 MET A CA 1
ATOM 845 C C . MET A 1 112 ? -11.904 -0.583 0.650 1.00 92.62 112 MET A C 1
ATOM 847 O O . MET A 1 112 ? -11.410 0.442 1.114 1.00 92.62 112 MET A O 1
ATOM 851 N N . ALA A 1 113 ? -13.062 -1.078 1.082 1.00 92.56 113 ALA A N 1
ATOM 852 C CA . ALA A 1 113 ? -13.726 -0.561 2.269 1.00 92.56 113 ALA A CA 1
ATOM 853 C C . ALA A 1 113 ? -12.969 -1.007 3.525 1.00 92.56 113 ALA A C 1
ATOM 855 O O . ALA A 1 113 ? -12.545 -2.159 3.612 1.00 92.56 113 ALA A O 1
ATOM 856 N N . LEU A 1 114 ? -12.870 -0.115 4.508 1.00 93.00 114 LEU A N 1
ATOM 857 C CA . LEU A 1 114 ? -12.280 -0.377 5.820 1.00 93.00 114 LEU A CA 1
ATOM 858 C C . LEU A 1 114 ? -13.342 -0.165 6.906 1.00 93.00 114 LEU A C 1
ATOM 860 O O . LEU A 1 114 ? -13.370 0.894 7.542 1.00 93.00 114 LEU A O 1
ATOM 864 N N . PRO A 1 115 ? -14.257 -1.133 7.105 1.00 91.94 115 PRO A N 1
ATOM 865 C CA . PRO A 1 115 ? -15.353 -0.968 8.043 1.00 91.94 115 PRO A CA 1
ATOM 866 C C . PRO A 1 115 ? -14.821 -0.905 9.481 1.00 91.94 115 PRO A C 1
ATOM 868 O O . PRO A 1 115 ? -13.926 -1.677 9.835 1.00 91.94 115 PRO A O 1
ATOM 871 N N . PRO A 1 116 ? -15.378 -0.036 10.338 1.00 91.19 116 PRO A N 1
ATOM 872 C CA . PRO A 1 116 ? -14.922 0.092 11.717 1.00 91.19 116 PRO A CA 1
ATOM 873 C C . PRO A 1 116 ? -15.042 -1.244 12.459 1.00 91.19 116 PRO A C 1
ATOM 875 O O . PRO A 1 116 ? -15.955 -2.035 12.199 1.00 91.19 116 PRO A O 1
ATOM 878 N N . ARG A 1 117 ? -14.121 -1.490 13.395 1.00 91.25 117 ARG A N 1
ATOM 879 C CA . ARG A 1 117 ? -14.053 -2.677 14.267 1.00 91.25 117 ARG A CA 1
ATOM 880 C C . ARG A 1 117 ? -13.967 -4.024 13.544 1.00 91.25 117 ARG A C 1
ATOM 882 O O . ARG A 1 117 ? -14.141 -5.068 14.167 1.00 91.25 117 ARG A O 1
ATOM 889 N N . THR A 1 118 ? -13.721 -4.020 12.238 1.00 94.25 118 THR A N 1
ATOM 890 C CA . THR A 1 118 ? -13.540 -5.243 11.454 1.00 94.25 118 THR A CA 1
ATOM 891 C C . THR A 1 118 ? -12.068 -5.621 11.458 1.00 94.25 118 THR A C 1
ATOM 893 O O . THR A 1 118 ? -11.212 -4.753 11.315 1.00 94.25 118 THR A O 1
ATOM 896 N N . ALA A 1 119 ? -11.760 -6.904 11.632 1.00 94.31 119 ALA A N 1
ATOM 897 C CA . ALA A 1 119 ? -10.389 -7.393 11.531 1.00 94.31 119 ALA A CA 1
ATOM 898 C C . ALA A 1 119 ? -9.852 -7.212 10.096 1.00 94.31 119 ALA A C 1
ATOM 900 O O . ALA A 1 119 ? -10.603 -7.383 9.127 1.00 94.31 119 ALA A O 1
ATOM 901 N N . LEU A 1 120 ? -8.576 -6.838 9.946 1.00 93.25 120 LEU A N 1
ATOM 902 C CA . LEU A 1 120 ? -7.998 -6.536 8.628 1.00 93.25 120 LEU A CA 1
ATOM 903 C C . LEU A 1 120 ? -8.020 -7.745 7.688 1.00 93.25 120 LEU A C 1
ATOM 905 O O . LEU A 1 120 ? -8.359 -7.601 6.514 1.00 93.25 120 LEU A O 1
ATOM 909 N N . ASP A 1 121 ? -7.726 -8.937 8.200 1.00 91.31 121 ASP A N 1
ATOM 910 C CA . ASP A 1 121 ? -7.781 -10.198 7.454 1.00 91.31 121 ASP A CA 1
ATOM 911 C C . ASP A 1 121 ? -9.194 -10.489 6.915 1.00 91.31 121 ASP A C 1
ATOM 913 O O . ASP A 1 121 ? -9.365 -10.903 5.763 1.00 91.31 121 ASP A O 1
ATOM 917 N N . VAL A 1 122 ? -10.226 -10.190 7.707 1.00 92.06 122 VAL A N 1
ATOM 918 C CA . VAL A 1 122 ? -11.629 -10.318 7.297 1.00 92.06 122 VAL A CA 1
ATOM 919 C C . VAL A 1 122 ? -11.980 -9.302 6.208 1.00 92.06 122 VAL A C 1
ATOM 921 O O . VAL A 1 122 ? -12.589 -9.685 5.204 1.00 92.06 122 VAL A O 1
ATOM 924 N N . ALA A 1 123 ? -11.596 -8.031 6.361 1.00 92.06 123 ALA A N 1
ATOM 925 C CA . ALA A 1 123 ? -11.842 -6.994 5.353 1.00 92.06 123 ALA A CA 1
ATOM 926 C C . ALA A 1 123 ? -11.152 -7.328 4.016 1.00 92.06 123 ALA A C 1
ATOM 928 O O . ALA A 1 123 ? -11.779 -7.270 2.954 1.00 92.06 123 ALA A O 1
ATOM 929 N N . MET A 1 124 ? -9.905 -7.798 4.080 1.00 90.50 124 MET A N 1
ATOM 930 C CA . MET A 1 124 ? -9.128 -8.288 2.940 1.00 90.50 124 MET A CA 1
ATOM 931 C C . MET A 1 124 ? -9.805 -9.466 2.236 1.00 90.50 124 MET A C 1
ATOM 933 O O . MET A 1 124 ? -9.968 -9.463 1.014 1.00 90.50 124 MET A O 1
ATOM 937 N N . ALA A 1 125 ? -10.259 -10.466 2.996 1.00 88.62 125 ALA A N 1
ATOM 938 C CA . ALA A 1 125 ? -10.966 -11.614 2.440 1.00 88.62 125 ALA A CA 1
ATOM 939 C C . ALA A 1 125 ? -12.297 -11.211 1.781 1.00 88.62 125 ALA A C 1
ATOM 941 O O . ALA A 1 125 ? -12.683 -11.773 0.754 1.00 88.62 125 ALA A O 1
ATOM 942 N N . GLN A 1 126 ? -13.011 -10.231 2.344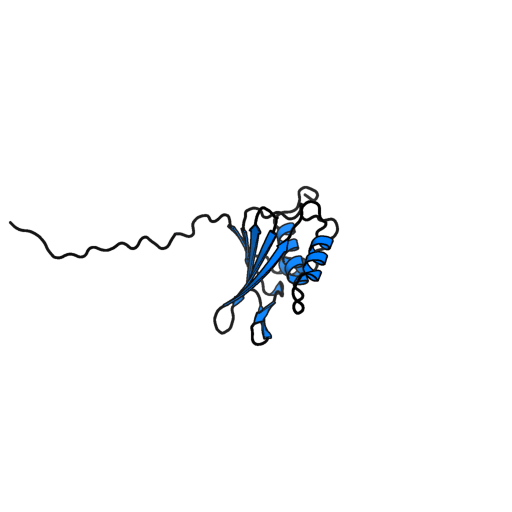 1.00 88.31 126 GLN A N 1
ATOM 943 C CA . GLN A 1 126 ? -14.229 -9.685 1.743 1.00 88.31 126 GLN A CA 1
ATOM 944 C C . GLN A 1 126 ? -13.940 -8.922 0.447 1.00 88.31 126 GLN A C 1
ATOM 946 O O . GLN A 1 126 ? -14.688 -9.081 -0.519 1.00 88.31 126 GLN A O 1
ATOM 951 N N . HIS A 1 127 ? -12.870 -8.124 0.406 1.00 87.62 127 HIS A N 1
ATOM 952 C CA . HIS A 1 127 ? -12.436 -7.435 -0.807 1.00 87.62 127 HIS A CA 1
ATOM 953 C C . HIS A 1 127 ? -12.044 -8.433 -1.900 1.00 87.62 127 HIS A C 1
ATOM 955 O O . HIS A 1 127 ? -12.569 -8.352 -3.007 1.00 87.62 127 HIS A O 1
ATOM 961 N N . ALA A 1 128 ? -11.232 -9.443 -1.575 1.00 84.75 128 ALA A N 1
ATOM 962 C CA . ALA A 1 128 ? -10.812 -10.476 -2.522 1.00 84.75 128 ALA A CA 1
ATOM 963 C C . ALA A 1 128 ? -11.999 -11.236 -3.147 1.00 84.75 128 ALA A C 1
ATOM 965 O O . ALA A 1 128 ? -11.963 -11.581 -4.323 1.00 84.75 128 ALA A O 1
ATOM 966 N N . LYS A 1 129 ? -13.085 -11.457 -2.390 1.00 80.69 129 LYS A N 1
ATOM 967 C CA . LYS A 1 129 ? -14.326 -12.061 -2.914 1.00 80.69 129 LYS A CA 1
ATOM 968 C C . LYS A 1 129 ? -15.089 -11.154 -3.885 1.00 80.69 129 LYS A C 1
ATOM 970 O O . LYS A 1 129 ? -15.837 -11.666 -4.714 1.00 80.69 129 LYS A O 1
ATOM 975 N N . LYS A 1 130 ? -14.963 -9.832 -3.735 1.00 75.75 130 LYS A N 1
ATOM 976 C CA . LYS A 1 130 ? -15.668 -8.815 -4.535 1.00 75.75 130 LYS A CA 1
ATOM 977 C C . LYS A 1 130 ? -14.851 -8.315 -5.727 1.00 75.75 130 LYS A C 1
ATOM 979 O O . LYS A 1 130 ? -15.440 -7.783 -6.662 1.00 75.75 130 LYS A O 1
ATOM 984 N N . ALA A 1 131 ? -13.527 -8.450 -5.683 1.00 73.81 131 ALA A N 1
ATOM 985 C CA . ALA A 1 131 ? -12.642 -8.056 -6.769 1.00 73.81 131 ALA A CA 1
ATOM 986 C C . ALA A 1 131 ? -12.985 -8.827 -8.056 1.00 73.81 131 ALA A C 1
ATOM 988 O O . ALA A 1 131 ? -13.352 -10.005 -8.018 1.00 73.81 131 ALA A O 1
ATOM 989 N N . ALA A 1 132 ? -12.892 -8.146 -9.202 1.00 62.41 132 ALA A N 1
ATOM 990 C CA . ALA A 1 132 ? -13.138 -8.759 -10.501 1.00 62.41 132 ALA A CA 1
ATOM 991 C C . ALA A 1 132 ? -12.220 -9.979 -10.699 1.00 62.41 132 ALA A C 1
ATOM 993 O O . ALA A 1 132 ? -11.040 -9.955 -10.345 1.00 62.41 132 ALA A O 1
ATOM 994 N N . ARG A 1 133 ? -12.769 -11.061 -11.265 1.00 57.06 133 ARG A N 1
ATOM 995 C CA . ARG A 1 133 ? -12.007 -12.279 -11.574 1.00 57.06 133 ARG A CA 1
ATOM 996 C C . ARG A 1 133 ? -10.878 -11.929 -12.548 1.00 57.06 133 ARG A C 1
ATOM 998 O O . ARG A 1 133 ? -11.166 -11.625 -13.699 1.00 57.06 133 ARG A O 1
ATOM 1005 N N . GLY A 1 134 ? -9.624 -11.995 -12.102 1.00 61.16 134 GLY A N 1
ATOM 1006 C CA . GLY A 1 134 ? -8.466 -11.850 -12.994 1.00 61.16 134 GLY A CA 1
ATOM 1007 C C . GLY A 1 134 ? -7.188 -11.308 -12.355 1.00 61.16 134 GLY A C 1
ATOM 1008 O O . GLY A 1 134 ? -6.114 -11.610 -12.860 1.00 61.16 134 GLY A O 1
ATOM 1009 N N . ALA A 1 135 ? -7.273 -10.579 -11.237 1.00 68.25 135 ALA A N 1
ATOM 1010 C CA . ALA A 1 135 ? -6.098 -10.013 -10.570 1.00 68.25 135 ALA A CA 1
ATOM 1011 C C . ALA A 1 135 ? -6.146 -10.236 -9.053 1.00 68.25 135 ALA A C 1
ATOM 1013 O O . ALA A 1 135 ? -7.131 -9.905 -8.389 1.00 68.25 135 ALA A O 1
ATOM 1014 N N . ASP A 1 136 ? -5.075 -10.816 -8.508 1.00 78.88 136 ASP A N 1
ATOM 1015 C CA . ASP A 1 136 ? -4.898 -10.961 -7.067 1.00 78.88 136 ASP A CA 1
ATOM 1016 C C . ASP A 1 136 ? -4.217 -9.714 -6.500 1.00 78.88 136 ASP A C 1
ATOM 1018 O O . ASP A 1 136 ? -2.995 -9.596 -6.510 1.00 78.88 136 ASP A O 1
ATOM 1022 N N . TRP A 1 137 ? -5.022 -8.778 -5.999 1.00 85.88 137 TRP A N 1
ATOM 1023 C CA . TRP A 1 137 ? -4.536 -7.536 -5.389 1.00 85.88 137 TRP A CA 1
ATOM 1024 C C . TRP A 1 137 ? -4.115 -7.696 -3.926 1.00 85.88 137 TRP A C 1
ATOM 1026 O O . TRP A 1 137 ? -3.710 -6.719 -3.298 1.00 85.88 137 TRP A O 1
ATOM 1036 N N . ARG A 1 138 ? -4.208 -8.905 -3.350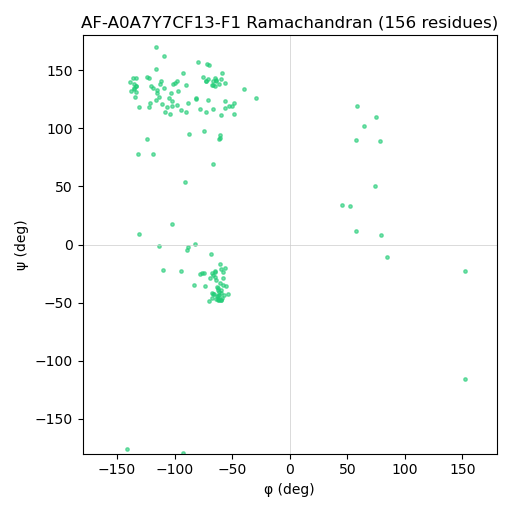 1.00 88.00 138 ARG A N 1
ATOM 1037 C CA . ARG A 1 138 ? -3.848 -9.127 -1.942 1.00 88.00 138 ARG A CA 1
ATOM 1038 C C . ARG A 1 138 ? -2.407 -8.717 -1.622 1.00 88.00 138 ARG A C 1
ATOM 1040 O O . ARG A 1 138 ? -2.248 -8.038 -0.613 1.00 88.00 138 ARG A O 1
ATOM 1047 N N . PRO A 1 139 ? -1.387 -9.029 -2.450 1.00 89.31 139 PRO A N 1
ATOM 1048 C CA . PRO A 1 139 ? -0.015 -8.602 -2.176 1.00 89.31 139 PRO A CA 1
ATOM 1049 C C . PRO A 1 139 ? 0.131 -7.078 -2.094 1.00 89.31 139 PRO A C 1
ATOM 1051 O O . PRO A 1 139 ? 0.782 -6.580 -1.179 1.00 89.31 139 PRO A O 1
ATOM 1054 N N . LEU A 1 140 ? -0.528 -6.336 -2.993 1.00 91.69 140 LEU A N 1
ATOM 1055 C CA . LEU A 1 140 ? -0.535 -4.871 -2.973 1.00 91.69 140 LEU A CA 1
ATOM 1056 C C . LEU A 1 140 ? -1.156 -4.337 -1.678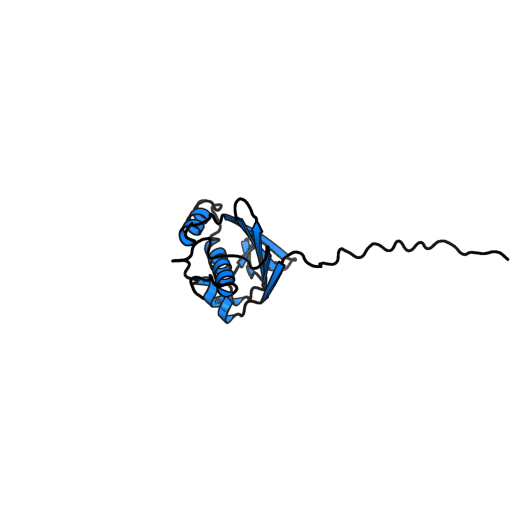 1.00 91.69 140 LEU A C 1
ATOM 1058 O O . LEU A 1 140 ? -0.579 -3.472 -1.023 1.00 91.69 140 LEU A O 1
ATOM 1062 N N . TRP A 1 141 ? -2.316 -4.865 -1.287 1.00 93.50 141 TRP A N 1
ATOM 1063 C CA . TRP A 1 141 ? -2.980 -4.430 -0.062 1.00 93.50 141 T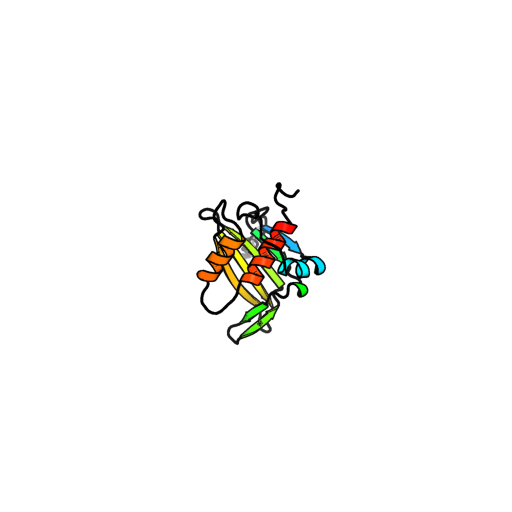RP A CA 1
ATOM 1064 C C . TRP A 1 141 ? -2.185 -4.775 1.198 1.00 93.50 141 TRP A C 1
ATOM 1066 O O . TRP A 1 141 ? -2.069 -3.923 2.075 1.00 93.50 141 TRP A O 1
ATOM 1076 N N . THR A 1 142 ? -1.609 -5.978 1.291 1.00 93.75 142 THR A N 1
ATOM 1077 C CA . THR A 1 142 ? -0.741 -6.360 2.417 1.00 93.75 142 THR A CA 1
ATOM 1078 C C . THR A 1 142 ? 0.447 -5.411 2.526 1.00 93.75 142 THR A C 1
ATOM 1080 O O . THR A 1 142 ? 0.724 -4.901 3.610 1.00 93.75 142 THR A O 1
ATOM 1083 N N . TRP A 1 143 ? 1.094 -5.108 1.398 1.00 95.50 143 TRP A N 1
ATOM 1084 C CA . TRP A 1 143 ? 2.223 -4.186 1.361 1.00 95.50 143 TRP A CA 1
ATOM 1085 C C . TRP A 1 143 ? 1.824 -2.772 1.805 1.00 95.50 143 TRP A C 1
ATOM 1087 O O . TRP A 1 143 ? 2.483 -2.184 2.660 1.00 95.50 143 TRP A O 1
ATOM 1097 N N . ALA A 1 144 ? 0.714 -2.242 1.280 1.00 95.50 144 ALA A N 1
ATOM 1098 C CA . ALA A 1 144 ? 0.212 -0.912 1.624 1.00 95.50 144 ALA A CA 1
ATOM 1099 C C . ALA A 1 144 ? -0.172 -0.796 3.110 1.00 95.50 144 ALA A C 1
ATOM 1101 O O . ALA A 1 144 ? 0.182 0.180 3.769 1.00 95.50 144 ALA A O 1
ATOM 1102 N N . LEU A 1 145 ? -0.863 -1.803 3.655 1.00 95.06 145 LEU A N 1
ATOM 1103 C CA . LEU A 1 145 ? -1.226 -1.856 5.074 1.00 95.06 145 LEU A CA 1
ATOM 1104 C C . LEU A 1 145 ? 0.023 -1.931 5.959 1.00 95.06 145 LEU A C 1
ATOM 1106 O O . LEU A 1 145 ? 0.117 -1.185 6.930 1.00 95.06 145 LEU A O 1
ATOM 1110 N N . GLY A 1 146 ? 1.001 -2.765 5.599 1.00 94.62 146 GLY A N 1
ATOM 1111 C CA . GLY A 1 146 ? 2.270 -2.859 6.319 1.00 94.62 146 GLY A CA 1
ATOM 1112 C C . GLY A 1 146 ? 3.073 -1.560 6.295 1.00 94.62 146 GLY A C 1
ATOM 1113 O O . GLY A 1 146 ? 3.628 -1.166 7.323 1.00 94.62 146 GLY A O 1
ATOM 1114 N N . ALA A 1 147 ? 3.090 -0.854 5.160 1.00 94.88 147 ALA A N 1
ATOM 1115 C CA . ALA A 1 147 ? 3.724 0.458 5.055 1.00 94.88 147 ALA A CA 1
ATOM 1116 C C . ALA A 1 147 ? 3.088 1.456 6.030 1.00 94.88 147 ALA A C 1
ATOM 1118 O O . ALA A 1 147 ? 3.798 2.123 6.782 1.00 94.88 147 ALA A O 1
ATOM 1119 N N . VAL A 1 148 ? 1.752 1.521 6.064 1.00 94.25 148 VAL A N 1
ATOM 1120 C CA . VAL A 1 148 ? 1.030 2.415 6.979 1.00 94.25 148 VAL A CA 1
ATOM 1121 C C . VAL A 1 148 ? 1.272 2.024 8.434 1.00 94.25 148 VAL A C 1
ATOM 1123 O O . VAL A 1 148 ? 1.625 2.886 9.225 1.00 94.25 148 VAL A O 1
ATOM 1126 N N . LEU A 1 149 ? 1.173 0.743 8.796 1.00 92.75 149 LEU A N 1
ATOM 1127 C CA . LEU A 1 149 ? 1.443 0.285 10.167 1.00 92.75 149 LEU A CA 1
ATOM 1128 C C . LEU A 1 149 ? 2.881 0.584 10.620 1.00 92.75 149 LEU A C 1
ATOM 1130 O O . LEU A 1 149 ? 3.104 0.883 11.788 1.00 92.75 149 LEU A O 1
ATOM 1134 N N . SER A 1 150 ? 3.850 0.547 9.702 1.00 91.19 150 SER A N 1
ATOM 1135 C CA . SER A 1 150 ? 5.250 0.874 10.003 1.00 91.19 150 SER A CA 1
ATOM 1136 C C . SER A 1 150 ? 5.477 2.375 10.204 1.00 91.19 150 SER A C 1
ATOM 1138 O O . SER A 1 150 ? 6.309 2.771 11.017 1.00 91.19 150 SER A O 1
ATOM 1140 N N . LEU A 1 151 ? 4.761 3.218 9.455 1.00 89.06 151 LEU A N 1
ATOM 1141 C CA . LEU A 1 151 ? 4.881 4.680 9.525 1.00 89.06 151 LEU A CA 1
ATOM 1142 C C . LEU A 1 151 ? 4.046 5.285 10.659 1.00 89.06 151 LEU A C 1
ATOM 1144 O O . LEU A 1 151 ? 4.452 6.268 11.275 1.00 89.06 151 LEU A O 1
ATOM 1148 N N . THR A 1 152 ? 2.885 4.697 10.932 1.00 86.06 152 THR A N 1
ATOM 1149 C CA . THR A 1 152 ? 1.940 5.108 11.971 1.00 86.06 152 THR A CA 1
ATOM 1150 C C . THR A 1 152 ? 1.513 3.883 12.786 1.00 86.06 152 THR A C 1
ATOM 1152 O O . THR A 1 152 ? 0.422 3.349 12.563 1.00 86.06 152 THR A O 1
ATOM 1155 N N . PRO A 1 153 ? 2.363 3.413 13.717 1.00 83.31 153 PRO A N 1
ATOM 1156 C CA . PRO A 1 153 ? 2.029 2.281 14.569 1.00 83.31 153 PRO A CA 1
ATOM 1157 C C . PRO A 1 153 ? 0.796 2.596 15.427 1.00 83.31 153 PRO A C 1
ATOM 1159 O O . PRO A 1 153 ? 0.692 3.706 15.964 1.00 83.31 153 PRO A O 1
ATOM 1162 N N . PRO A 1 154 ? -0.146 1.652 15.592 1.00 81.69 154 PRO A N 1
ATOM 1163 C CA . PRO A 1 154 ? -1.288 1.863 16.467 1.00 81.69 154 PRO A CA 1
ATOM 1164 C C . PRO A 1 154 ? -0.823 2.002 17.919 1.00 81.69 154 PRO A C 1
ATOM 1166 O O . PRO A 1 154 ? 0.074 1.293 18.372 1.00 81.69 154 PRO A O 1
ATOM 1169 N N . ALA A 1 155 ? -1.483 2.876 18.684 1.00 70.56 155 ALA A N 1
ATOM 1170 C CA . ALA A 1 155 ? -1.144 3.137 20.087 1.00 70.56 155 ALA A CA 1
ATOM 1171 C C . ALA A 1 155 ? -1.194 1.878 20.973 1.00 70.56 155 ALA A C 1
ATOM 1173 O O . ALA A 1 155 ? -0.534 1.814 22.003 1.00 70.56 155 ALA A O 1
ATOM 1174 N N . SER A 1 156 ? -1.959 0.861 20.569 1.00 63.78 156 SER A N 1
ATOM 1175 C CA . SER A 1 156 ? -2.018 -0.440 21.241 1.00 63.78 156 SER A CA 1
ATOM 1176 C C . SER A 1 156 ? -0.731 -1.268 21.115 1.00 63.78 156 SER A C 1
ATOM 1178 O O . SER A 1 156 ? -0.632 -2.308 21.762 1.00 63.78 156 SER A O 1
ATOM 1180 N N . GLN A 1 157 ? 0.234 -0.833 20.298 1.00 58.50 157 GLN A N 1
ATOM 1181 C CA . GLN A 1 157 ? 1.528 -1.488 20.084 1.00 58.50 157 GLN A CA 1
ATOM 1182 C C . GLN A 1 157 ? 2.740 -0.540 20.191 1.00 58.50 157 GLN A C 1
ATOM 1184 O O . GLN A 1 157 ? 3.849 -0.952 19.851 1.00 58.50 157 GLN A O 1
ATOM 1189 N N . ALA A 1 158 ? 2.536 0.704 20.643 1.00 50.28 158 ALA A N 1
ATOM 1190 C CA . ALA A 1 158 ? 3.592 1.703 20.837 1.00 50.28 158 ALA A CA 1
ATOM 1191 C C . ALA A 1 158 ? 4.240 1.627 22.229 1.00 50.28 158 ALA A C 1
ATOM 1193 O O . ALA A 1 158 ? 3.531 1.271 23.200 1.00 50.28 158 ALA A O 1
#

Nearest PDB structures (foldseek):
  3mha-assembly2_B  TM=4.835E-01  e=1.424E+00  Mycobacterium tuberculosis H37Rv
  3mh8-assembly2_B  TM=4.717E-01  e=1.613E+00  Mycobacterium tuberculosis H37Rv
  5dge-assembly1_f  TM=6.604E-01  e=8.683E+00  Saccharomyces cerevisiae S288C
  7oya-assembly1_11  TM=5.613E-01  e=5.973E+00  Danio rerio

Sequence (158 aa):
MGLLEPMDAEEEYPDAPTTEATGQTSHTVAPALAASLRDTELHGYTCDDVRLPVRALHLVVPPDAGLELPDDDGVRWTATDLLIVEESDPRVWRLCLEAPTGEGRSAHVVTMALPPRTALDVAMAQHAKKAARGADWRPLWTWALGAVLSLTPPASQA

pLDDT: mean 81.91, std 17.11, range [37.56, 96.19]

Foldseek 3Di:
DDDDDDDDPPPPPPPDPDPPDPFEDEDEDDLVLLLCLLVQDLPPDALVQQDDPTQKYKYQHDQSNVDWDQDPVRDTFRWGMWMWGFDVDQTKIKIWTWGQDPVGIDIDIDMFGRHPPGRPVRSLVVSQVVDDPDDDCSSVVSSVSSVRCVVRPGPVVD

Mean predicted aligned error: 9.88 Å

Radius of gyration: 21.22 Å; Cα contacts (8 Å, |Δi|>4): 250; chains: 1; bounding box: 33×80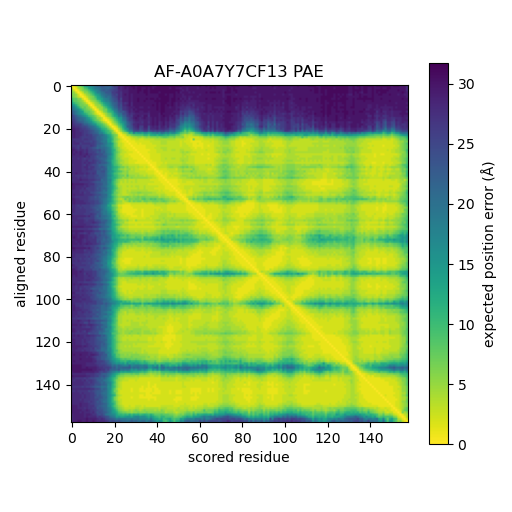×50 Å

Secondary structure (DSSP, 8-state):
---------------S------SEEEEEPPHHHHHHGGG---TT-BTTT---SSSEEEEE--GGG--EEE-TTS-EEE--EEEEEEETTTTEEEEEEEEEETTEEEEEEEEEE--TT-BHHHHHHHHHHHS-TT---HHHHHHHHHHHHHHS--GGG-

Solvent-accessible surface area (backbone atoms only — not comparable to full-atom values): 9430 Å² total; per-residue (Å²): 136,87,85,83,86,82,90,77,80,78,76,74,69,76,71,73,81,72,93,74,83,79,55,61,48,80,45,76,50,53,53,77,56,37,48,53,20,61,72,43,80,48,78,96,40,33,34,69,46,60,56,70,98,45,50,24,42,36,33,41,40,38,72,59,48,71,48,68,42,72,50,98,87,66,53,72,29,61,28,43,36,36,37,41,36,58,46,79,85,72,44,29,43,35,39,41,39,30,18,67,48,101,89,52,73,48,76,49,78,50,76,44,67,46,55,78,84,34,44,38,59,58,44,51,53,54,43,64,72,67,50,68,92,88,68,85,58,60,58,60,51,36,27,53,53,30,52,41,39,71,77,38,61,36,77,94,78,106